Protein AF-A0A9D2RF09-F1 (afdb_monomer_lite)

Radius of gyration: 11.3 Å; chains: 1; bounding box: 28×21×30 Å

Secondary structure (DSSP, 8-state):
--HHHHHHHHHHHHT--HHHHHHHHHTSHHHHHHHHT-S-GGGS-HHHHHHHHHHHHHHHHTT-

Foldseek 3Di:
DDLLLLLVVLCVVVVHDSVVSVVLCVVDVLVVCVVVVPDDCVPPDSVNSSVSSVVRVVVVVVPD

Structure (mmCIF, N/CA/C/O backbone):
data_AF-A0A9D2RF09-F1
#
_entry.id   AF-A0A9D2RF09-F1
#
loop_
_atom_site.group_PDB
_atom_site.id
_atom_site.type_symbol
_atom_site.label_atom_id
_atom_site.label_alt_id
_atom_site.label_comp_id
_atom_site.label_asym_id
_atom_site.label_entity_id
_atom_site.label_seq_id
_atom_site.pdbx_PDB_ins_code
_atom_site.Cartn_x
_atom_site.Cartn_y
_atom_site.Cartn_z
_atom_site.occupancy
_atom_site.B_iso_or_equiv
_atom_site.auth_seq_id
_atom_site.auth_comp_id
_atom_site.auth_asym_id
_atom_site.auth_atom_id
_atom_site.pdbx_PDB_model_num
ATOM 1 N N . MET A 1 1 ? 10.435 -11.694 -7.699 1.00 54.50 1 MET A N 1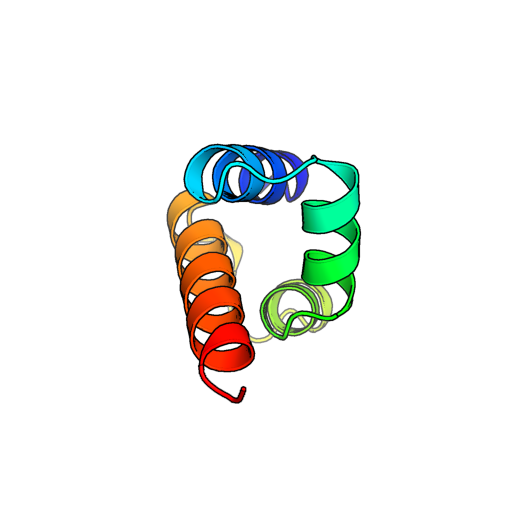
ATOM 2 C CA . MET A 1 1 ? 9.682 -10.651 -6.968 1.00 54.50 1 MET A CA 1
ATOM 3 C C . MET A 1 1 ? 8.698 -11.348 -6.041 1.00 54.50 1 MET A C 1
ATOM 5 O O . MET A 1 1 ? 7.936 -12.173 -6.519 1.00 54.50 1 MET A O 1
ATOM 9 N N . GLY A 1 2 ? 8.787 -11.149 -4.724 1.00 64.12 2 GLY A N 1
ATOM 10 C CA . GLY A 1 2 ? 7.972 -11.891 -3.754 1.00 64.12 2 GLY A CA 1
ATOM 11 C C . GLY A 1 2 ? 6.818 -11.039 -3.245 1.00 64.12 2 GLY A C 1
ATOM 12 O O . GLY A 1 2 ? 7.040 -10.185 -2.391 1.00 64.12 2 GLY A O 1
ATOM 13 N N . VAL A 1 3 ? 5.602 -11.310 -3.719 1.00 71.25 3 VAL A N 1
ATOM 14 C CA . VAL A 1 3 ? 4.359 -10.586 -3.372 1.00 71.25 3 VAL A CA 1
ATOM 15 C C . VAL A 1 3 ? 4.136 -10.465 -1.861 1.00 71.25 3 VAL A C 1
ATOM 17 O O . VAL A 1 3 ? 3.684 -9.441 -1.362 1.00 71.25 3 VAL A O 1
ATOM 20 N N . ARG A 1 4 ? 4.572 -11.473 -1.099 1.00 78.25 4 ARG A N 1
ATOM 21 C CA . ARG A 1 4 ? 4.503 -11.487 0.367 1.00 78.25 4 ARG A CA 1
ATOM 22 C C . ARG A 1 4 ? 5.237 -10.316 1.029 1.00 78.25 4 ARG A C 1
ATOM 24 O O . ARG A 1 4 ? 4.723 -9.752 1.986 1.00 78.25 4 ARG A O 1
ATOM 31 N N . ARG A 1 5 ? 6.400 -9.909 0.500 1.00 82.38 5 ARG A N 1
ATOM 32 C CA . ARG A 1 5 ? 7.174 -8.781 1.055 1.00 82.38 5 ARG A CA 1
ATOM 33 C C . ARG A 1 5 ? 6.482 -7.440 0.824 1.00 82.38 5 ARG A C 1
ATOM 35 O O . ARG A 1 5 ? 6.616 -6.545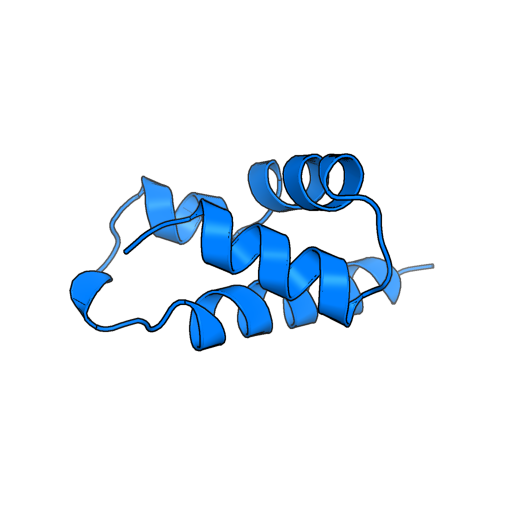 1.650 1.00 82.38 5 ARG A O 1
ATOM 42 N N . VAL A 1 6 ? 5.751 -7.314 -0.282 1.00 82.75 6 VAL A N 1
ATOM 43 C CA . VAL A 1 6 ? 4.942 -6.130 -0.604 1.00 82.75 6 VAL A CA 1
ATOM 44 C C . VAL A 1 6 ? 3.830 -5.978 0.431 1.00 82.75 6 VAL A C 1
ATOM 46 O O . VAL A 1 6 ? 3.695 -4.924 1.045 1.00 82.75 6 VAL A O 1
ATOM 49 N N . ILE A 1 7 ? 3.108 -7.070 0.688 1.00 86.88 7 ILE A N 1
ATOM 50 C CA . ILE A 1 7 ? 1.971 -7.106 1.613 1.00 86.88 7 ILE A CA 1
ATOM 51 C C . ILE A 1 7 ? 2.430 -6.873 3.059 1.00 86.88 7 ILE A C 1
ATOM 53 O O . ILE A 1 7 ? 1.818 -6.091 3.779 1.00 86.88 7 ILE A O 1
ATOM 57 N N . GLU A 1 8 ? 3.540 -7.485 3.483 1.00 87.62 8 GLU A N 1
ATOM 58 C CA . GLU A 1 8 ? 4.118 -7.258 4.817 1.00 87.62 8 GLU A CA 1
ATOM 59 C C . GLU A 1 8 ? 4.581 -5.807 5.017 1.00 87.62 8 GLU A C 1
ATOM 61 O O . GLU A 1 8 ? 4.427 -5.253 6.107 1.00 87.62 8 GLU A O 1
ATOM 66 N N . CYS A 1 9 ? 5.152 -5.181 3.982 1.00 86.19 9 CYS A N 1
ATOM 67 C CA . CYS A 1 9 ? 5.576 -3.784 4.041 1.00 86.19 9 CYS A CA 1
ATOM 68 C C . CYS A 1 9 ? 4.365 -2.845 4.118 1.00 86.19 9 CYS A C 1
ATOM 70 O O . CYS A 1 9 ? 4.324 -1.976 4.986 1.00 86.19 9 CYS A O 1
ATOM 72 N N . PHE A 1 10 ? 3.349 -3.085 3.289 1.00 86.50 10 PHE A N 1
ATOM 73 C CA . PHE A 1 10 ? 2.087 -2.346 3.295 1.00 86.50 10 PHE A CA 1
ATOM 74 C C . PHE A 1 10 ? 1.348 -2.458 4.640 1.00 86.50 10 PHE A C 1
ATOM 76 O O . PHE A 1 10 ? 0.973 -1.439 5.219 1.00 86.50 10 PHE A O 1
ATOM 83 N N . ALA A 1 11 ? 1.223 -3.669 5.196 1.00 89.94 11 ALA A N 1
ATOM 84 C CA . ALA A 1 11 ? 0.588 -3.894 6.497 1.00 89.94 11 ALA A CA 1
ATOM 85 C C . ALA A 1 11 ? 1.271 -3.087 7.615 1.00 89.94 11 ALA A C 1
ATOM 87 O O . ALA A 1 11 ? 0.604 -2.421 8.407 1.00 89.94 11 ALA A O 1
ATOM 88 N N . LYS A 1 12 ? 2.613 -3.087 7.637 1.00 88.00 12 LYS A N 1
ATOM 89 C CA . LYS A 1 12 ? 3.406 -2.308 8.600 1.00 88.00 12 LYS A CA 1
ATOM 90 C C . LYS A 1 12 ? 3.251 -0.800 8.415 1.00 88.00 12 LYS A C 1
ATOM 92 O O . LYS A 1 12 ? 3.174 -0.094 9.413 1.00 88.00 12 LYS A O 1
ATOM 97 N N . GLN A 1 13 ? 3.215 -0.310 7.176 1.00 84.81 13 GLN A N 1
ATOM 98 C CA . GLN A 1 13 ? 3.074 1.122 6.886 1.00 84.81 13 GLN A CA 1
ATOM 99 C C . GLN A 1 13 ? 1.707 1.671 7.303 1.00 84.81 13 GLN A C 1
ATOM 101 O O . GLN A 1 13 ? 1.638 2.777 7.829 1.00 84.81 13 GLN A O 1
ATOM 106 N N . GLN A 1 14 ? 0.641 0.892 7.106 1.00 84.50 14 GLN A N 1
ATOM 107 C CA . GLN A 1 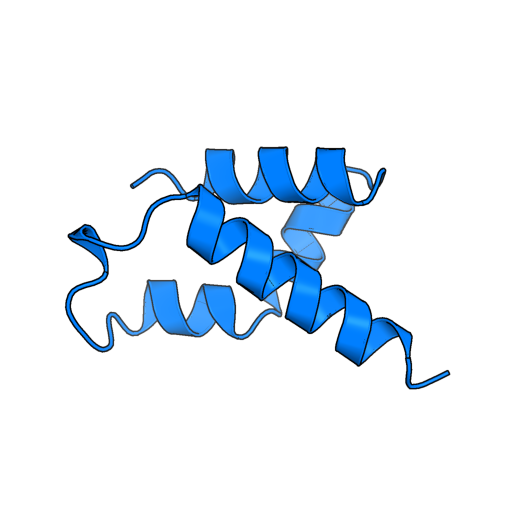14 ? -0.725 1.304 7.446 1.00 84.50 14 GLN A CA 1
ATOM 108 C C . GLN A 1 14 ? -1.139 0.945 8.877 1.00 84.50 14 GLN A C 1
ATOM 110 O O . GLN A 1 14 ? -2.206 1.357 9.324 1.00 84.50 14 GLN A O 1
ATOM 115 N N . GLY A 1 15 ? -0.327 0.165 9.597 1.00 88.31 15 GLY A N 1
ATOM 116 C CA . GLY A 1 15 ? -0.662 -0.304 10.943 1.00 88.31 15 GLY A CA 1
ATOM 117 C C . GLY A 1 15 ? -1.860 -1.259 10.976 1.00 88.31 15 GLY A C 1
ATOM 118 O O . GLY A 1 15 ? -2.555 -1.331 11.986 1.00 88.31 15 GLY A O 1
ATOM 119 N N . ILE A 1 16 ? -2.114 -1.980 9.880 1.00 88.50 16 ILE A N 1
ATOM 120 C CA . ILE A 1 16 ? -3.219 -2.941 9.761 1.00 88.50 16 ILE A CA 1
ATOM 121 C C . ILE A 1 16 ? -2.718 -4.378 9.926 1.00 88.50 16 ILE A C 1
ATOM 123 O O . ILE A 1 16 ? -1.528 -4.671 9.783 1.00 88.50 16 ILE A O 1
ATOM 127 N N . SER A 1 17 ? -3.633 -5.302 10.224 1.00 92.06 17 SER A N 1
ATOM 128 C CA . SER A 1 17 ? -3.296 -6.723 10.296 1.00 92.06 17 SER A CA 1
ATOM 129 C C . SER A 1 17 ? -2.870 -7.260 8.925 1.00 92.06 17 SER A C 1
ATOM 131 O O . SER A 1 17 ? -3.311 -6.781 7.879 1.00 92.06 17 SER A O 1
ATOM 133 N N . LEU A 1 18 ? -2.023 -8.296 8.924 1.00 88.94 18 LEU A N 1
ATOM 134 C CA . LEU A 1 18 ? -1.598 -8.955 7.685 1.00 88.94 18 LEU A CA 1
ATOM 135 C C . LEU A 1 18 ? -2.797 -9.521 6.906 1.00 88.94 18 LEU A C 1
ATOM 137 O O . LEU A 1 18 ? -2.792 -9.500 5.683 1.00 88.94 18 LEU A O 1
ATOM 141 N N . ASP A 1 19 ? -3.823 -9.991 7.615 1.00 88.81 19 ASP A N 1
ATOM 142 C CA . ASP A 1 19 ? -5.062 -10.498 7.023 1.00 88.81 19 ASP A CA 1
ATOM 143 C C . ASP A 1 19 ? -5.864 -9.391 6.319 1.00 88.81 19 ASP A C 1
ATOM 145 O O . ASP A 1 19 ? -6.223 -9.543 5.154 1.00 88.81 19 ASP A O 1
ATOM 149 N N . ALA A 1 20 ? -6.030 -8.223 6.954 1.00 87.25 20 ALA A N 1
ATOM 150 C CA . ALA A 1 20 ? -6.671 -7.067 6.322 1.00 87.25 20 ALA A CA 1
ATOM 151 C C . ALA A 1 20 ? -5.876 -6.575 5.100 1.00 87.25 20 ALA A C 1
ATOM 153 O O . ALA A 1 20 ? -6.450 -6.253 4.059 1.00 87.25 20 ALA A O 1
ATOM 154 N N . ALA A 1 21 ? -4.544 -6.576 5.202 1.00 89.69 21 ALA A N 1
ATOM 155 C CA . ALA A 1 21 ? -3.662 -6.251 4.090 1.00 89.69 21 ALA A CA 1
ATOM 156 C C . ALA A 1 21 ? -3.790 -7.248 2.928 1.00 89.69 21 ALA A C 1
ATOM 158 O O . ALA A 1 21 ? -3.798 -6.836 1.770 1.00 89.69 21 ALA A O 1
ATOM 159 N N . LEU A 1 22 ? -3.918 -8.545 3.226 1.00 87.81 22 LEU A N 1
ATOM 160 C CA . LEU A 1 22 ? -4.152 -9.599 2.239 1.00 87.81 22 LEU A CA 1
ATOM 161 C C . LEU A 1 22 ? -5.512 -9.441 1.562 1.00 87.81 22 LEU A C 1
ATOM 163 O O . LEU A 1 22 ? -5.585 -9.486 0.336 1.00 87.81 22 LEU A O 1
ATOM 167 N N . GLN A 1 23 ? -6.575 -9.236 2.339 1.00 87.44 23 GLN A N 1
ATOM 168 C CA . GLN A 1 23 ? -7.915 -9.035 1.794 1.00 87.44 23 GLN A CA 1
ATOM 169 C C . GLN A 1 23 ? -7.966 -7.828 0.860 1.00 87.44 23 GLN A C 1
ATOM 171 O O . GLN A 1 23 ? -8.507 -7.944 -0.240 1.00 87.44 23 GLN A O 1
ATOM 176 N N . PHE A 1 24 ? -7.358 -6.706 1.256 1.00 87.56 24 PHE A N 1
ATOM 177 C CA . PHE A 1 24 ? -7.257 -5.532 0.395 1.00 87.56 24 PHE A CA 1
ATOM 178 C C . PHE A 1 24 ? -6.436 -5.826 -0.862 1.00 87.56 24 PHE A C 1
ATOM 180 O O . PHE A 1 24 ? -6.880 -5.518 -1.961 1.00 87.56 24 PHE A O 1
ATOM 187 N N . PHE A 1 25 ? -5.281 -6.478 -0.708 1.00 85.69 25 PHE A N 1
ATOM 188 C CA . PHE A 1 25 ? -4.404 -6.838 -1.818 1.00 85.69 25 PHE A CA 1
ATOM 189 C C . PHE A 1 25 ? -5.120 -7.664 -2.891 1.00 85.69 25 PHE A C 1
ATOM 191 O O . PHE A 1 25 ? -5.007 -7.351 -4.067 1.00 85.69 25 PHE A O 1
ATOM 198 N N . TYR A 1 26 ? -5.907 -8.675 -2.520 1.00 83.62 26 TYR A N 1
ATOM 199 C CA . TYR A 1 26 ? -6.648 -9.477 -3.504 1.00 83.62 26 TYR A CA 1
ATOM 200 C C . TYR A 1 26 ? -7.751 -8.705 -4.244 1.00 83.62 26 TYR A C 1
ATOM 202 O O . TYR A 1 26 ? -8.178 -9.147 -5.308 1.00 83.62 26 TYR A O 1
ATOM 210 N N . HIS A 1 27 ? -8.197 -7.573 -3.700 1.00 84.44 27 HIS A N 1
ATOM 211 C CA . HIS A 1 27 ? -9.181 -6.677 -4.314 1.00 84.44 27 HIS A CA 1
ATOM 212 C C . HIS A 1 27 ? -8.540 -5.419 -4.922 1.00 84.44 27 HIS A C 1
ATOM 214 O O . HIS A 1 27 ? -9.266 -4.512 -5.342 1.00 84.44 27 HIS A O 1
ATOM 220 N N . SER A 1 28 ? -7.206 -5.331 -4.923 1.00 82.38 28 SER A N 1
ATOM 221 C CA . SER A 1 28 ? -6.481 -4.160 -5.398 1.00 82.38 28 SER A CA 1
ATOM 222 C C . SER A 1 28 ? -6.155 -4.266 -6.884 1.00 82.38 28 SER A C 1
ATOM 224 O O . SER A 1 28 ? -5.922 -5.356 -7.422 1.00 82.38 28 SER A O 1
ATOM 226 N N . GLU A 1 29 ? -6.078 -3.125 -7.560 1.00 77.12 29 GLU A N 1
ATOM 227 C CA . GLU A 1 29 ? -5.638 -3.082 -8.957 1.00 77.12 29 GLU A CA 1
ATOM 228 C C . GLU A 1 29 ? -4.174 -3.516 -9.089 1.00 77.12 29 GLU A C 1
ATOM 230 O O . GLU A 1 29 ? -3.782 -4.111 -10.091 1.00 77.12 29 GLU A O 1
ATOM 235 N N . VAL A 1 30 ? -3.376 -3.347 -8.029 1.00 77.44 30 VAL A N 1
ATOM 236 C CA . VAL A 1 30 ? -1.998 -3.855 -7.961 1.00 77.44 30 VAL A CA 1
ATOM 237 C C . VAL A 1 30 ? -1.937 -5.379 -8.117 1.00 77.44 30 VAL A C 1
ATOM 239 O O . VAL A 1 30 ? -1.037 -5.880 -8.790 1.00 77.44 30 VAL A O 1
ATOM 242 N N . TYR A 1 31 ? -2.887 -6.139 -7.562 1.00 79.25 31 TYR A N 1
ATOM 243 C CA . TYR A 1 31 ? -2.946 -7.588 -7.791 1.00 79.25 31 TYR A CA 1
ATOM 244 C C . TYR A 1 31 ? -3.301 -7.929 -9.241 1.00 79.25 31 TYR A C 1
ATOM 246 O O . TYR A 1 31 ? -2.706 -8.847 -9.810 1.00 79.25 31 TYR A O 1
ATOM 254 N N . HIS A 1 32 ? -4.201 -7.165 -9.862 1.00 73.06 32 HIS A N 1
ATOM 255 C CA . HIS A 1 32 ? -4.519 -7.312 -11.283 1.00 73.06 32 HIS A CA 1
ATOM 256 C C . HIS A 1 32 ? -3.307 -7.028 -12.172 1.00 73.06 32 HIS A C 1
ATOM 258 O O . HIS A 1 32 ? -3.005 -7.834 -13.046 1.00 73.06 32 HIS A O 1
ATOM 264 N N . LEU A 1 33 ? -2.539 -5.976 -11.880 1.00 72.19 33 LEU A N 1
ATOM 265 C CA . LEU A 1 33 ? -1.286 -5.666 -12.575 1.00 72.19 33 LEU A CA 1
ATOM 266 C C . LEU A 1 33 ? -0.255 -6.797 -12.436 1.00 72.19 33 LEU A C 1
ATOM 268 O O . LEU A 1 33 ? 0.437 -7.126 -13.399 1.00 72.19 33 LEU A O 1
ATOM 272 N N . ILE A 1 34 ? -0.171 -7.420 -11.252 1.00 72.06 34 ILE A N 1
ATOM 273 C CA . ILE A 1 34 ? 0.736 -8.551 -10.995 1.00 72.06 34 ILE A CA 1
ATOM 274 C C . ILE A 1 34 ? 0.286 -9.810 -11.740 1.00 72.06 34 ILE A C 1
ATOM 276 O O . ILE A 1 34 ? 1.127 -10.571 -12.220 1.00 72.06 34 ILE A O 1
ATOM 280 N N . ARG A 1 35 ? -1.026 -10.042 -11.833 1.00 69.38 35 ARG A N 1
ATOM 281 C CA . ARG A 1 35 ? -1.606 -11.246 -12.438 1.00 69.38 35 ARG A CA 1
ATOM 282 C C . ARG A 1 35 ? -1.670 -11.185 -13.960 1.00 69.38 35 ARG A C 1
ATOM 284 O O . ARG A 1 35 ? -1.342 -12.177 -14.602 1.00 69.38 35 ARG A O 1
ATOM 291 N N . ASP A 1 36 ? -2.084 -10.054 -14.522 1.00 65.38 36 ASP A N 1
ATOM 292 C CA . ASP A 1 36 ? -2.240 -9.893 -15.972 1.00 65.38 36 ASP A CA 1
ATOM 293 C C . ASP A 1 36 ? -0.905 -9.645 -16.683 1.00 65.38 36 ASP A C 1
ATOM 295 O O . ASP A 1 36 ? -0.856 -9.648 -17.910 1.00 65.38 36 ASP A O 1
ATOM 299 N N . GLY A 1 37 ? 0.197 -9.487 -15.935 1.00 62.69 37 GLY A N 1
ATOM 300 C CA . GLY A 1 37 ? 1.547 -9.474 -16.500 1.00 62.69 37 GLY A CA 1
ATOM 301 C C . GLY A 1 37 ? 1.734 -8.399 -17.570 1.00 62.69 37 GLY A C 1
ATOM 302 O O . GLY A 1 37 ? 2.539 -8.575 -18.487 1.00 62.69 37 GLY A O 1
ATOM 303 N N . VAL A 1 38 ? 0.967 -7.307 -17.482 1.00 54.94 38 VAL A N 1
ATOM 304 C CA . VAL A 1 38 ? 0.968 -6.238 -18.477 1.00 54.94 38 VAL A CA 1
ATOM 305 C C . VAL A 1 38 ? 2.247 -5.429 -18.284 1.00 54.94 38 VAL A C 1
ATOM 307 O O . VAL A 1 38 ? 2.301 -4.462 -17.536 1.00 54.94 38 VAL A O 1
ATOM 310 N N . SER A 1 39 ? 3.282 -5.867 -18.996 1.00 47.78 39 SER A N 1
ATOM 311 C CA . SER A 1 39 ? 4.560 -5.192 -19.209 1.00 47.78 39 SER A CA 1
ATOM 312 C C . SER A 1 39 ? 5.581 -5.303 -18.064 1.00 47.78 39 SER A C 1
ATOM 314 O O . SER A 1 39 ? 5.562 -4.571 -17.083 1.00 47.78 39 SER A O 1
ATOM 316 N N . ASP A 1 40 ? 6.539 -6.214 -18.246 1.00 53.78 40 ASP A N 1
ATOM 317 C CA . ASP A 1 40 ? 7.906 -6.150 -17.698 1.00 53.78 40 ASP A CA 1
ATOM 318 C C . ASP A 1 40 ? 8.056 -5.851 -16.189 1.00 53.78 40 ASP A C 1
ATOM 320 O O . ASP A 1 40 ? 8.929 -5.116 -15.717 1.00 53.78 40 ASP A O 1
ATOM 324 N N . MET A 1 41 ? 7.205 -6.488 -15.385 1.00 53.12 41 MET A N 1
ATOM 325 C CA . MET A 1 41 ? 7.145 -6.288 -13.935 1.00 53.12 41 MET A CA 1
ATOM 326 C C . MET A 1 41 ? 8.406 -6.741 -13.176 1.00 53.12 41 MET A C 1
ATOM 328 O O . MET A 1 41 ? 8.574 -6.451 -11.990 1.00 53.12 41 MET A O 1
ATOM 332 N N . HIS A 1 42 ? 9.338 -7.418 -13.848 1.00 54.25 42 HIS A N 1
ATOM 333 C CA . HIS A 1 42 ? 10.613 -7.826 -13.264 1.00 54.25 42 HIS A CA 1
ATOM 334 C C . HIS A 1 42 ? 11.496 -6.645 -12.826 1.00 54.25 42 HIS A C 1
ATOM 336 O O . HIS A 1 42 ? 12.392 -6.857 -12.006 1.00 54.25 42 HIS A O 1
ATOM 342 N N . CYS A 1 43 ? 11.217 -5.416 -13.283 1.00 56.22 43 CYS A N 1
ATOM 343 C CA . CYS A 1 43 ? 11.931 -4.210 -12.851 1.00 56.22 43 CYS A CA 1
ATOM 344 C C . CYS A 1 43 ? 11.220 -3.414 -11.733 1.00 56.22 43 CYS A C 1
ATOM 346 O O . CYS A 1 43 ? 11.823 -2.518 -11.136 1.00 56.22 43 CYS A O 1
ATOM 348 N N . MET A 1 44 ? 9.962 -3.735 -11.401 1.00 65.00 44 MET A N 1
ATOM 349 C CA . MET A 1 44 ? 9.230 -3.042 -10.338 1.00 65.00 44 MET A CA 1
ATOM 350 C C . MET A 1 44 ? 9.609 -3.596 -8.967 1.00 65.00 44 MET A C 1
ATOM 352 O O . MET A 1 44 ? 9.260 -4.716 -8.601 1.00 65.00 44 MET A O 1
ATOM 356 N N . SER A 1 45 ? 10.344 -2.801 -8.189 1.00 71.44 45 SER A N 1
ATOM 357 C CA . SER A 1 45 ? 10.729 -3.161 -6.822 1.00 71.44 45 SER A CA 1
ATOM 358 C C . SER A 1 45 ? 9.500 -3.396 -5.937 1.00 71.44 45 SER A C 1
ATOM 360 O O . SER A 1 45 ? 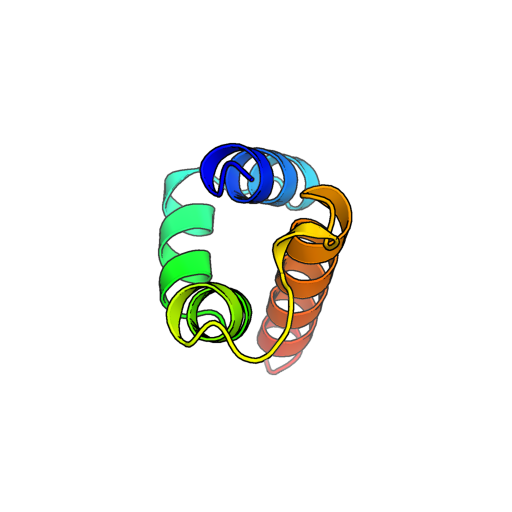8.486 -2.713 -6.072 1.00 71.44 45 SER A O 1
ATOM 362 N N . ASN A 1 46 ? 9.622 -4.290 -4.948 1.00 72.75 46 ASN A N 1
ATOM 363 C CA . ASN A 1 46 ? 8.578 -4.525 -3.941 1.00 72.75 46 ASN A CA 1
ATOM 364 C C . ASN A 1 46 ? 8.108 -3.218 -3.268 1.00 72.75 46 ASN A C 1
ATOM 366 O O . ASN A 1 46 ? 6.954 -3.113 -2.866 1.00 72.75 46 ASN A O 1
ATOM 370 N N . ALA A 1 47 ? 9.005 -2.233 -3.145 1.00 74.62 47 ALA A N 1
ATOM 371 C CA . ALA A 1 47 ? 8.698 -0.925 -2.573 1.00 74.62 47 ALA A CA 1
ATOM 372 C C . ALA A 1 47 ? 7.729 -0.112 -3.444 1.00 74.62 47 ALA A C 1
ATOM 374 O O . ALA A 1 47 ? 6.843 0.543 -2.909 1.00 74.62 47 ALA A O 1
ATOM 375 N N . TYR A 1 48 ? 7.868 -0.188 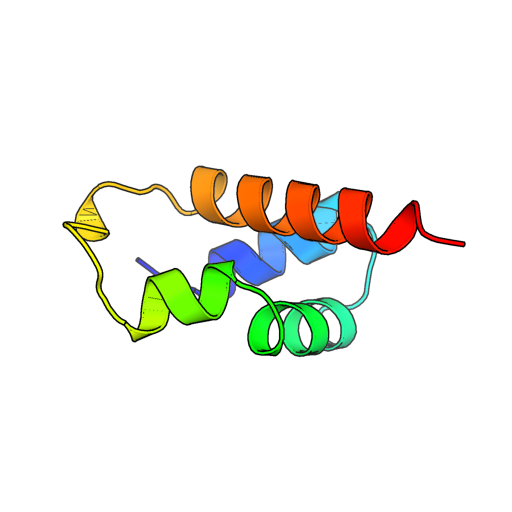-4.770 1.00 79.50 48 TYR A N 1
ATOM 376 C CA . TYR A 1 48 ? 6.973 0.502 -5.696 1.00 79.50 48 TYR A CA 1
ATOM 377 C C . TYR A 1 48 ? 5.558 -0.081 -5.617 1.00 79.50 48 TYR A C 1
ATOM 379 O O . TYR A 1 48 ? 4.595 0.654 -5.444 1.00 79.50 48 TYR A O 1
ATOM 387 N N . LEU A 1 49 ? 5.439 -1.413 -5.640 1.00 78.88 49 LEU A N 1
ATOM 388 C CA . LEU A 1 49 ? 4.138 -2.082 -5.525 1.00 78.88 49 LEU A CA 1
ATOM 389 C C . LEU A 1 49 ? 3.46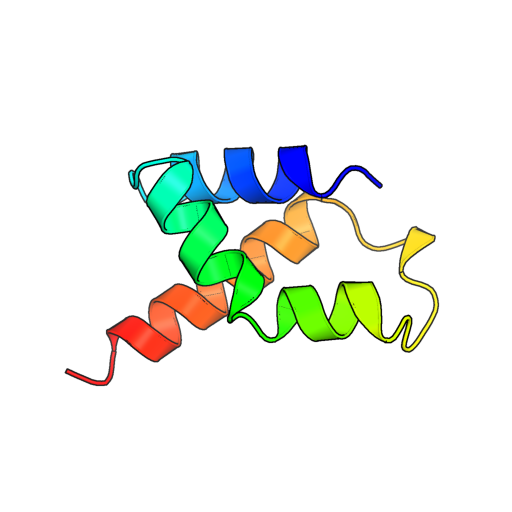1 -1.785 -4.183 1.00 78.88 49 LEU A C 1
ATOM 391 O O . LEU A 1 49 ? 2.251 -1.588 -4.139 1.00 78.88 49 LEU A O 1
ATOM 395 N N . ALA A 1 50 ? 4.234 -1.724 -3.094 1.00 82.81 50 ALA A N 1
ATOM 396 C CA . ALA A 1 50 ? 3.700 -1.403 -1.773 1.00 82.81 50 ALA A CA 1
ATOM 397 C C . ALA A 1 50 ? 3.169 0.036 -1.715 1.00 82.81 50 ALA A C 1
ATOM 399 O O . ALA A 1 50 ? 2.137 0.279 -1.093 1.00 82.81 50 ALA A O 1
ATOM 400 N N . GLU A 1 51 ? 3.843 0.970 -2.388 1.00 83.19 51 GLU A N 1
ATOM 401 C CA . GLU A 1 51 ? 3.414 2.366 -2.466 1.00 83.19 51 GLU A CA 1
ATOM 402 C C . GLU A 1 51 ? 2.139 2.537 -3.301 1.00 83.19 51 GLU A C 1
ATOM 404 O O . GLU A 1 51 ? 1.241 3.267 -2.890 1.00 83.19 51 GLU A O 1
ATOM 409 N N . GLU A 1 52 ? 2.004 1.827 -4.423 1.00 85.31 52 GLU A N 1
ATOM 410 C CA . GLU A 1 52 ? 0.769 1.850 -5.222 1.00 85.31 52 GLU A CA 1
ATOM 411 C C . GLU A 1 52 ? -0.414 1.260 -4.437 1.00 85.31 52 GLU A C 1
ATOM 413 O O . GLU A 1 52 ? -1.491 1.852 -4.398 1.00 85.31 52 GLU A O 1
ATOM 418 N N . LEU A 1 53 ? -0.191 0.171 -3.690 1.00 85.38 53 LEU A N 1
ATOM 419 C CA . LEU A 1 53 ? -1.175 -0.370 -2.741 1.00 85.38 53 LEU A CA 1
ATOM 420 C C . LEU A 1 53 ? -1.564 0.649 -1.667 1.00 85.38 53 LEU A C 1
ATOM 422 O O . LEU A 1 53 ? -2.740 0.778 -1.324 1.00 85.38 53 LEU A O 1
ATOM 426 N N . ARG A 1 54 ? -0.586 1.387 -1.134 1.00 85.75 54 ARG A N 1
ATOM 427 C CA . ARG A 1 54 ? -0.815 2.448 -0.147 1.00 85.75 54 ARG A CA 1
ATOM 428 C C . ARG A 1 54 ? -1.654 3.582 -0.722 1.00 85.75 54 ARG A C 1
ATOM 430 O O . ARG A 1 54 ? -2.548 4.070 -0.030 1.00 85.75 54 ARG A O 1
ATOM 437 N N . ARG A 1 55 ? -1.378 3.990 -1.961 1.00 85.56 55 ARG A N 1
ATOM 438 C CA . ARG A 1 55 ? -2.145 5.015 -2.681 1.00 85.56 55 ARG A CA 1
ATOM 439 C C . ARG A 1 55 ? -3.577 4.566 -2.914 1.00 85.56 55 ARG A C 1
ATOM 441 O O . ARG A 1 55 ? -4.485 5.274 -2.496 1.00 85.56 55 ARG A O 1
ATOM 448 N N . GLU A 1 56 ? -3.777 3.364 -3.446 1.00 86.62 56 GLU A N 1
ATOM 449 C CA . GLU A 1 56 ? -5.115 2.817 -3.673 1.00 86.62 56 GLU A CA 1
ATOM 450 C C . GLU A 1 56 ? -5.912 2.712 -2.364 1.00 86.62 56 GLU A C 1
ATOM 452 O O . GLU A 1 56 ? -7.090 3.060 -2.312 1.00 86.62 56 GLU A O 1
ATOM 457 N N . TYR A 1 57 ? -5.262 2.293 -1.274 1.00 85.19 57 TYR A N 1
ATOM 458 C CA . TYR A 1 57 ? -5.889 2.237 0.046 1.00 85.19 57 TYR A CA 1
ATOM 459 C C . TYR A 1 57 ? -6.273 3.628 0.567 1.00 85.19 57 TYR A C 1
ATOM 461 O O . TYR A 1 57 ? -7.365 3.812 1.103 1.00 85.19 57 TYR A O 1
ATOM 469 N N . ALA A 1 58 ? -5.394 4.621 0.410 1.00 83.75 58 ALA A N 1
ATOM 470 C CA . ALA A 1 58 ? -5.660 5.995 0.827 1.00 83.75 58 ALA A CA 1
ATOM 471 C C . ALA A 1 58 ? -6.773 6.649 -0.006 1.00 83.75 58 ALA A C 1
ATOM 473 O O . ALA A 1 58 ? -7.592 7.376 0.552 1.00 83.75 58 ALA A O 1
ATOM 474 N N . ASP A 1 59 ? -6.832 6.371 -1.306 1.00 82.75 59 ASP A N 1
ATOM 475 C CA . ASP A 1 59 ? -7.864 6.899 -2.198 1.00 82.75 59 ASP A CA 1
ATOM 476 C C . ASP A 1 59 ? -9.221 6.230 -1.946 1.00 82.75 59 ASP A C 1
ATOM 478 O O . ASP A 1 59 ? -10.229 6.928 -1.847 1.00 82.75 59 ASP A O 1
ATOM 482 N N . LYS A 1 60 ? -9.257 4.908 -1.715 1.00 75.56 60 LYS A N 1
ATOM 483 C CA . LYS A 1 60 ? -10.490 4.197 -1.325 1.00 75.56 60 LYS A CA 1
ATOM 484 C C . LYS A 1 60 ? -10.994 4.592 0.068 1.00 75.56 60 LYS A C 1
ATOM 486 O O . LYS A 1 60 ? -12.199 4.599 0.292 1.00 75.56 60 LYS A O 1
ATOM 491 N N . SER A 1 61 ? -10.100 4.963 0.988 1.00 66.94 61 SER A N 1
ATOM 492 C CA . SER A 1 61 ? -10.456 5.434 2.338 1.00 66.94 61 SER A CA 1
ATOM 493 C C . SER A 1 61 ? -11.018 6.868 2.357 1.00 66.94 61 SER A C 1
ATOM 495 O O . SER A 1 61 ? -11.753 7.233 3.268 1.00 66.94 61 SER A O 1
ATOM 497 N N . LYS A 1 62 ? -10.730 7.688 1.335 1.00 58.69 62 LYS A N 1
ATOM 498 C CA . LYS A 1 62 ? -11.209 9.082 1.225 1.00 58.69 62 LYS A CA 1
ATOM 499 C C . LYS A 1 62 ? -12.636 9.235 0.677 1.00 58.69 62 LYS A C 1
ATOM 501 O O . LYS A 1 62 ? -13.078 10.363 0.481 1.00 58.69 62 LYS A O 1
ATOM 506 N N . ILE A 1 63 ? -13.343 8.138 0.408 1.00 55.12 63 ILE A N 1
ATOM 507 C CA . ILE A 1 63 ? -14.710 8.150 -0.151 1.00 55.12 63 ILE A CA 1
ATOM 508 C C . ILE A 1 63 ? -15.800 8.119 0.951 1.00 55.12 63 ILE A C 1
ATOM 510 O O . ILE A 1 63 ? -16.987 8.066 0.641 1.00 55.12 63 ILE A O 1
ATOM 514 N N . CYS A 1 64 ? -15.432 8.232 2.232 1.00 42.34 64 CYS A N 1
ATOM 515 C CA . CYS A 1 64 ? -16.375 8.273 3.358 1.00 42.34 64 CYS A CA 1
ATOM 516 C C . CYS A 1 64 ? -16.380 9.632 4.066 1.00 42.34 64 CYS A C 1
ATOM 518 O O . CYS A 1 64 ? -15.277 10.111 4.416 1.00 42.34 64 CYS A O 1
#

pLDDT: mean 76.66, std 12.45, range [42.34, 92.06]

Organism: NCBI:txid2838684

Sequence (64 aa):
MGVRRVIECFAKQQGISLDAALQFFYHSEVYHLIRDGVSDMHCMSNAYLAEELRREYADKSKIC